Protein AF-A0A438E8F4-F1 (afdb_monomer)

Secondary structure (DSSP, 8-state):
----B----SS--TT--EEEEEETT-SSS-HHHHHHHHHHSTTEEEEEETT--TT-TTTHHHHHHHHHHHHHHHHHHTTS--

Radius of gyration: 13.85 Å; Cα contacts (8 Å, |Δi|>4): 105; chains: 1; bounding box: 43×29×30 Å

Mean predicted aligned error: 7.76 Å

Sequence (82 aa):
MMYMVRSPTVGMEPHMGVLTIHGSADEIIPVEDAVEFAKIIPNHKLHIIEGANHGYTSHQAELALVALNFIRTGLQEGKDKP

Nearest PDB structures (foldseek):
  2wtm-assembly1_B  TM=7.536E-01  e=4.657E-03  Butyrivibrio proteoclasticus
  3bdi-assembly1_A  TM=9.191E-01  e=1.722E-02  Thermoplasma acidophilum DSM 1728
  2wtm-assembly2_D  TM=7.533E-01  e=4.988E-03  Butyrivibrio proteoclasticus
  7ots-assembly1_A  TM=8.572E-01  e=2.987E-02  Homo sapiens
  7a7g-assembly1_B  TM=7.786E-01  e=2.703E-01  Homo sapiens

Organism: Vitis vinifera (NCBI:txid29760)

Solvent-accessible surface area (backbone atoms only — not comparable to full-atom values): 5060 Å² total; per-residue (Å²): 101,85,55,72,57,71,83,92,67,91,70,93,58,101,75,73,55,40,43,42,55,45,25,65,47,18,87,84,56,61,53,62,59,57,57,55,50,47,75,72,43,79,62,50,44,76,42,75,41,82,76,19,33,57,78,26,85,93,35,53,70,57,54,50,50,56,53,50,50,55,57,50,51,63,61,48,69,72,68,77,64,132

Foldseek 3Di:
DFPFDWDDDPDDDPQTATETEEECAAPPDHVVVLVVVQVVDPNYDYHYDYPQYPVSPVHVVVVVVVSVVSNVVSVVVVVPDD

pLDDT: mean 81.29, std 20.19, range [39.75, 98.25]

InterPro domains:
  IPR029058 Alpha/Beta hydrolase fold [G3DSA:3.40.50.1820] (11-73)
  IPR029058 Alpha/Beta hydrolase fold [SSF53474] (18-73)

Structure (mmCIF, N/CA/C/O backbone):
data_AF-A0A438E8F4-F1
#
_entry.id   AF-A0A438E8F4-F1
#
loop_
_atom_site.group_PDB
_atom_site.id
_atom_site.type_symbol
_atom_site.label_atom_id
_atom_site.label_alt_id
_atom_site.label_comp_id
_atom_site.label_asym_id
_atom_site.label_entity_id
_atom_site.label_seq_id
_atom_site.pdbx_PDB_ins_code
_atom_site.Cartn_x
_atom_site.Cartn_y
_atom_site.Cartn_z
_atom_site.occupancy
_atom_site.B_iso_or_equiv
_atom_site.auth_seq_id
_atom_site.auth_comp_id
_atom_site.auth_asym_id
_atom_site.auth_atom_id
_atom_site.pdbx_PDB_model_num
ATOM 1 N N . MET A 1 1 ? 6.113 4.897 -2.149 1.00 47.62 1 MET A N 1
ATOM 2 C CA . MET A 1 1 ? 5.667 6.174 -1.541 1.00 47.62 1 MET A CA 1
ATOM 3 C C . MET A 1 1 ? 4.400 5.869 -0.755 1.00 47.62 1 MET A C 1
ATOM 5 O O . MET A 1 1 ? 3.446 5.398 -1.361 1.00 47.62 1 MET A O 1
ATOM 9 N N . MET A 1 2 ? 4.386 6.057 0.569 1.00 46.97 2 MET A N 1
ATOM 10 C CA . MET A 1 2 ? 3.198 5.824 1.409 1.00 46.97 2 MET A CA 1
ATOM 11 C C . MET A 1 2 ? 2.194 6.964 1.176 1.00 46.97 2 MET A C 1
ATOM 13 O O . MET A 1 2 ? 2.353 8.057 1.720 1.00 46.97 2 MET A O 1
ATOM 17 N N . TYR A 1 3 ? 1.172 6.750 0.345 1.00 51.00 3 TYR A N 1
ATOM 18 C CA . TYR A 1 3 ? 0.094 7.728 0.180 1.00 51.00 3 TYR A CA 1
ATOM 19 C C . TYR A 1 3 ? -0.892 7.586 1.339 1.00 51.00 3 TYR A C 1
ATOM 21 O O . TYR A 1 3 ? -1.830 6.798 1.274 1.00 51.00 3 TYR A O 1
ATOM 29 N N . MET A 1 4 ? -0.682 8.352 2.410 1.00 51.28 4 MET A N 1
ATOM 30 C CA . MET A 1 4 ? -1.700 8.520 3.444 1.00 51.28 4 MET A CA 1
ATOM 31 C C . MET A 1 4 ? -2.735 9.528 2.943 1.00 51.28 4 MET A C 1
ATOM 33 O O . MET A 1 4 ? -2.506 10.739 2.975 1.00 51.28 4 MET A O 1
ATOM 37 N N . VAL A 1 5 ? -3.875 9.037 2.460 1.00 54.66 5 VAL A N 1
ATOM 38 C CA . VAL A 1 5 ? -4.986 9.908 2.065 1.00 54.66 5 VAL A CA 1
ATOM 39 C C . VAL A 1 5 ? -5.780 10.264 3.317 1.00 54.66 5 VAL A C 1
ATOM 41 O O . VAL A 1 5 ? -6.415 9.410 3.931 1.00 54.66 5 VAL A O 1
ATOM 44 N N . ARG A 1 6 ? -5.734 11.541 3.700 1.00 53.38 6 ARG A N 1
ATOM 45 C CA . ARG A 1 6 ? -6.647 12.141 4.680 1.00 53.38 6 ARG A CA 1
ATOM 46 C C . ARG A 1 6 ? -7.737 12.894 3.925 1.00 53.38 6 ARG A C 1
ATOM 48 O O . ARG A 1 6 ? -7.419 13.697 3.050 1.00 53.38 6 ARG A O 1
ATOM 55 N N . SER A 1 7 ? -9.003 12.674 4.269 1.00 44.47 7 SER A N 1
ATOM 56 C CA . SER A 1 7 ? -10.082 13.555 3.804 1.00 44.47 7 SER A CA 1
ATOM 57 C C . SER A 1 7 ? -9.953 14.929 4.483 1.00 44.47 7 SER A C 1
ATOM 59 O O . SER A 1 7 ? -9.721 14.979 5.691 1.00 44.47 7 SER A O 1
ATOM 61 N N . PRO A 1 8 ? -10.064 16.057 3.757 1.00 43.34 8 PRO A N 1
ATOM 62 C CA . PRO A 1 8 ? -9.958 17.382 4.352 1.00 43.34 8 PRO A CA 1
ATOM 63 C C . PRO A 1 8 ? -11.339 17.886 4.785 1.00 43.34 8 PRO A C 1
ATOM 65 O O . PRO A 1 8 ? -12.121 18.319 3.945 1.00 43.34 8 PRO A O 1
ATOM 68 N N . THR A 1 9 ? -11.628 17.906 6.087 1.00 47.00 9 THR A N 1
ATOM 69 C CA . THR A 1 9 ? -12.653 18.802 6.652 1.00 47.00 9 THR A CA 1
ATOM 70 C C . THR A 1 9 ? -12.216 19.328 8.016 1.00 47.00 9 THR A C 1
ATOM 72 O O . THR A 1 9 ? -11.633 18.615 8.829 1.00 47.00 9 THR A O 1
ATOM 75 N N . VAL A 1 10 ? -12.475 20.617 8.241 1.00 39.75 10 VAL A N 1
ATOM 76 C CA . VAL A 1 10 ? -12.247 21.325 9.504 1.00 39.75 10 VAL A CA 1
ATOM 77 C C . VAL A 1 10 ? -13.161 20.738 10.582 1.00 39.75 10 VAL A C 1
ATOM 79 O O . VAL A 1 10 ? -14.368 20.659 10.380 1.00 39.75 10 VAL A O 1
ATOM 82 N N . GLY A 1 11 ? -12.578 20.370 11.725 1.00 45.09 11 GLY A N 1
ATOM 83 C CA . GLY A 1 11 ? -13.276 19.755 12.857 1.00 45.09 11 GLY A CA 1
ATOM 84 C C . GLY A 1 11 ? -13.037 18.249 12.889 1.00 45.09 11 GLY A C 1
ATOM 85 O O . GLY A 1 11 ? -13.594 17.510 12.088 1.00 45.09 11 GLY A O 1
ATOM 86 N N . MET A 1 12 ? -12.162 17.803 13.793 1.00 44.31 12 MET A N 1
ATOM 87 C CA . MET A 1 12 ? -11.862 16.387 14.004 1.00 44.31 12 MET A CA 1
ATOM 88 C C . MET A 1 12 ? -13.120 15.661 14.490 1.00 44.31 12 MET A C 1
ATOM 90 O O . MET A 1 12 ? -13.428 15.684 15.680 1.00 44.31 12 MET A O 1
ATOM 94 N N . GLU A 1 13 ? -13.843 15.027 13.575 1.00 46.12 13 GLU A N 1
ATOM 95 C CA . GLU A 1 13 ? -14.856 14.043 13.920 1.00 46.12 13 GLU A CA 1
ATOM 96 C C . GLU A 1 13 ? -14.245 12.620 13.922 1.00 46.12 13 GLU A C 1
ATOM 98 O O . GLU A 1 13 ? -13.401 12.308 13.077 1.00 46.12 13 GLU A O 1
ATOM 103 N N . PRO A 1 14 ? -14.654 11.742 14.859 1.00 47.97 14 PRO A N 1
ATOM 104 C CA . PRO A 1 14 ? -14.054 10.422 15.118 1.00 47.97 14 PRO A CA 1
ATOM 105 C C . PRO A 1 14 ? -14.153 9.376 13.986 1.00 47.97 14 PRO A C 1
ATOM 107 O O . PRO 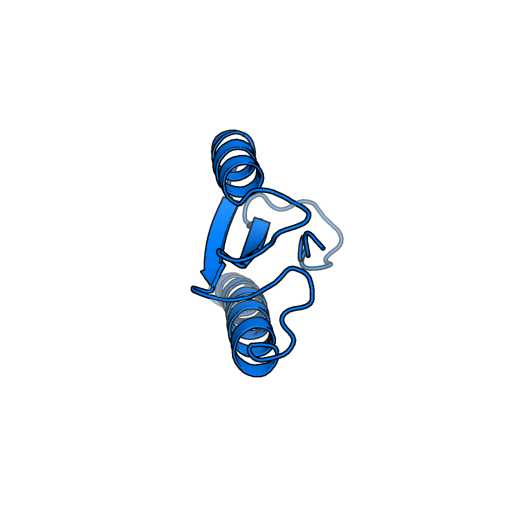A 1 14 ? -13.699 8.246 14.162 1.00 47.97 14 PRO A O 1
ATOM 110 N N . HIS A 1 15 ? -14.701 9.733 12.825 1.00 53.31 15 HIS A N 1
ATOM 111 C CA . HIS A 1 15 ? -15.033 8.825 11.718 1.00 53.31 15 HIS A CA 1
ATOM 112 C C . HIS A 1 15 ? -14.192 9.041 10.450 1.00 53.31 15 HIS A C 1
ATOM 114 O O . HIS A 1 15 ? -14.447 8.423 9.421 1.00 53.31 15 HIS A O 1
ATOM 120 N N . MET A 1 16 ? -13.135 9.855 10.505 1.00 65.56 16 MET A N 1
ATOM 121 C CA . MET A 1 16 ? -12.143 9.885 9.425 1.00 65.56 16 MET A CA 1
ATOM 122 C C . MET A 1 16 ? -11.187 8.694 9.524 1.00 65.56 16 MET A C 1
ATOM 124 O O . MET A 1 16 ? -10.224 8.719 10.290 1.00 65.56 16 MET A O 1
ATOM 128 N N . GLY A 1 17 ? -11.451 7.650 8.738 1.00 83.44 17 GLY A N 1
ATOM 129 C CA . GLY A 1 17 ? -10.533 6.523 8.592 1.00 83.44 17 GLY A CA 1
ATOM 130 C C . GLY A 1 17 ? -9.214 6.921 7.921 1.00 83.44 17 GLY A C 1
ATOM 131 O O . GLY A 1 17 ? -9.135 7.911 7.190 1.00 83.44 17 GLY A O 1
ATOM 132 N N . VAL A 1 18 ? -8.174 6.118 8.131 1.00 89.88 18 VAL A N 1
ATOM 133 C CA . VAL A 1 18 ? -6.889 6.220 7.426 1.00 89.88 18 VAL A CA 1
ATOM 134 C C . VAL A 1 18 ? -6.777 5.060 6.446 1.00 89.88 18 VAL A C 1
ATOM 136 O O . VAL A 1 18 ? -7.035 3.923 6.820 1.00 89.88 18 VAL 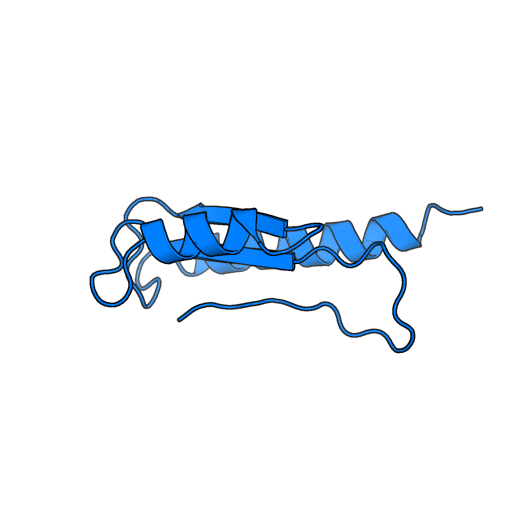A O 1
ATOM 139 N N . LEU A 1 19 ? -6.363 5.328 5.208 1.00 93.31 19 LEU A N 1
ATOM 140 C CA . LEU A 1 19 ? -6.028 4.290 4.234 1.00 93.31 19 LEU A CA 1
ATOM 141 C C . LEU A 1 19 ? -4.533 4.326 3.920 1.00 93.31 19 LEU A C 1
ATOM 143 O O . LEU A 1 19 ? -4.001 5.373 3.546 1.00 93.31 19 LEU A O 1
ATOM 147 N N . THR A 1 20 ? -3.896 3.161 3.999 1.00 95.31 20 THR A N 1
ATOM 148 C CA . THR A 1 20 ? -2.600 2.893 3.372 1.00 95.31 20 THR A CA 1
ATOM 149 C C . THR A 1 20 ? -2.812 1.981 2.175 1.00 95.31 20 THR A C 1
ATOM 151 O O . THR A 1 20 ? -3.424 0.924 2.307 1.00 95.31 20 THR A O 1
ATOM 154 N N . ILE A 1 21 ? -2.273 2.377 1.024 1.00 97.00 21 ILE A N 1
ATOM 155 C CA . ILE A 1 21 ? -2.127 1.512 -0.147 1.00 97.00 21 ILE A CA 1
ATOM 156 C C . ILE A 1 21 ? -0.634 1.211 -0.289 1.00 97.00 21 ILE A C 1
ATOM 158 O O . ILE A 1 21 ? 0.162 2.154 -0.284 1.00 97.00 21 ILE A O 1
ATOM 162 N N . HIS A 1 22 ? -0.266 -0.069 -0.368 1.00 97.62 22 HIS A N 1
ATOM 163 C CA . HIS A 1 22 ? 1.122 -0.523 -0.521 1.00 97.62 22 HIS A CA 1
ATOM 164 C C . HIS A 1 22 ? 1.241 -1.524 -1.671 1.00 97.62 22 HIS A C 1
ATOM 166 O O . HIS A 1 22 ? 0.299 -2.269 -1.929 1.00 97.62 22 HIS A O 1
ATOM 172 N N . GLY A 1 23 ? 2.377 -1.558 -2.363 1.00 97.75 23 GLY A N 1
ATOM 173 C CA . GLY A 1 23 ? 2.651 -2.570 -3.385 1.00 97.75 23 GLY A CA 1
ATOM 174 C C . GLY A 1 23 ? 3.460 -3.732 -2.815 1.00 97.75 23 GLY A C 1
ATOM 175 O O . GLY A 1 23 ? 4.463 -3.495 -2.147 1.00 97.75 23 GLY A O 1
ATOM 176 N N . SER A 1 24 ? 3.056 -4.984 -3.053 1.00 98.12 24 SER A N 1
ATOM 177 C CA . SER A 1 24 ? 3.774 -6.139 -2.476 1.00 98.12 24 SER A CA 1
ATOM 178 C C . SER A 1 24 ? 5.148 -6.403 -3.102 1.00 98.12 24 SER A C 1
ATOM 180 O O . SER A 1 24 ? 5.966 -7.091 -2.502 1.00 98.12 24 SER A O 1
ATOM 182 N N . ALA A 1 25 ? 5.427 -5.822 -4.272 1.00 97.44 25 ALA A N 1
ATOM 183 C CA . ALA A 1 25 ? 6.727 -5.864 -4.940 1.00 97.44 25 ALA A CA 1
ATOM 184 C C . ALA A 1 25 ? 7.494 -4.534 -4.794 1.00 97.44 25 ALA A C 1
ATOM 186 O O . ALA A 1 25 ? 8.292 -4.162 -5.656 1.00 97.44 25 ALA A O 1
ATOM 187 N N . ASP A 1 26 ? 7.218 -3.761 -3.739 1.00 97.25 26 ASP A N 1
ATOM 188 C CA . ASP A 1 26 ? 8.008 -2.582 -3.395 1.00 97.25 26 ASP A CA 1
ATOM 189 C C . ASP A 1 26 ? 9.399 -3.009 -2.896 1.00 97.25 26 ASP A C 1
ATOM 191 O O . ASP A 1 26 ? 9.571 -3.491 -1.781 1.00 97.25 26 ASP A O 1
ATOM 195 N N . GLU A 1 27 ? 10.404 -2.837 -3.752 1.00 95.19 27 GLU A N 1
ATOM 196 C CA . GLU A 1 27 ? 11.801 -3.178 -3.456 1.00 95.19 27 GLU A CA 1
ATOM 197 C C . GLU A 1 27 ? 12.514 -2.122 -2.591 1.00 95.19 27 GLU A C 1
ATOM 199 O O . GLU A 1 27 ? 13.645 -2.339 -2.1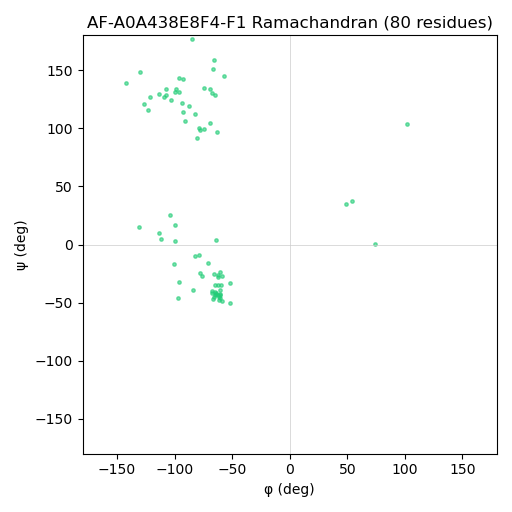58 1.00 95.19 27 GLU A O 1
ATOM 204 N N . ILE A 1 28 ? 11.886 -0.962 -2.364 1.00 96.56 28 ILE A N 1
ATOM 205 C CA . ILE A 1 28 ? 12.470 0.151 -1.605 1.00 96.56 28 ILE A CA 1
ATOM 206 C C . ILE A 1 28 ? 11.985 0.111 -0.158 1.00 96.56 28 ILE A C 1
ATOM 208 O O . ILE A 1 28 ? 12.790 0.283 0.756 1.00 96.56 28 ILE A O 1
ATOM 212 N N . ILE A 1 29 ? 10.680 -0.090 0.045 1.00 94.19 29 ILE A N 1
ATOM 213 C CA . ILE A 1 29 ? 10.046 -0.146 1.365 1.00 94.19 29 ILE A CA 1
ATOM 214 C C . ILE A 1 29 ? 9.316 -1.488 1.519 1.00 94.19 29 ILE A C 1
ATOM 216 O O . ILE A 1 29 ? 8.333 -1.712 0.804 1.00 94.19 29 ILE A O 1
ATOM 220 N N . PRO A 1 30 ? 9.740 -2.351 2.461 1.00 95.31 30 PRO A N 1
ATOM 221 C CA . PRO A 1 30 ? 9.106 -3.644 2.694 1.00 95.31 30 PRO A CA 1
ATOM 222 C C . PRO A 1 30 ? 7.611 -3.515 3.006 1.00 95.31 30 PRO A C 1
ATOM 224 O O . PRO A 1 30 ? 7.169 -2.566 3.659 1.00 95.31 30 PRO A O 1
ATOM 227 N N . VAL A 1 31 ? 6.811 -4.485 2.558 1.00 95.81 31 VAL A N 1
ATOM 228 C CA . VAL A 1 31 ? 5.357 -4.494 2.803 1.00 95.81 31 VAL A CA 1
ATOM 229 C C . VAL A 1 31 ? 5.026 -4.666 4.288 1.00 95.81 31 VAL A C 1
ATOM 231 O O . VAL A 1 31 ? 3.989 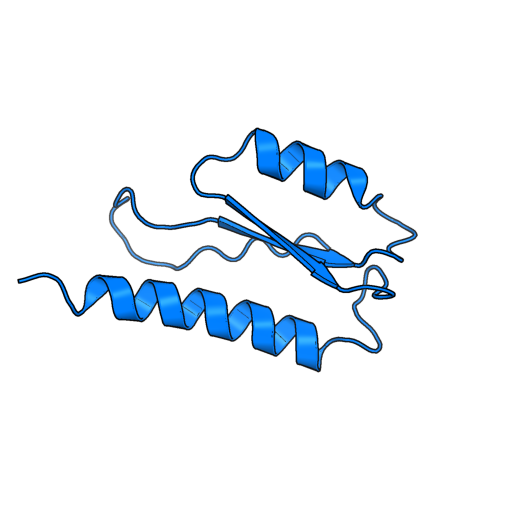-4.202 4.763 1.00 95.81 31 VAL A O 1
ATOM 234 N N . GLU A 1 32 ? 5.935 -5.277 5.043 1.00 96.88 32 GLU A N 1
ATOM 235 C CA . GLU A 1 32 ? 5.833 -5.492 6.481 1.00 96.88 32 GLU A CA 1
ATOM 236 C C . GLU A 1 32 ? 5.719 -4.169 7.246 1.00 96.88 32 GLU A C 1
ATOM 238 O O . GLU A 1 32 ? 4.952 -4.093 8.204 1.00 96.88 32 GLU A O 1
ATOM 243 N N . A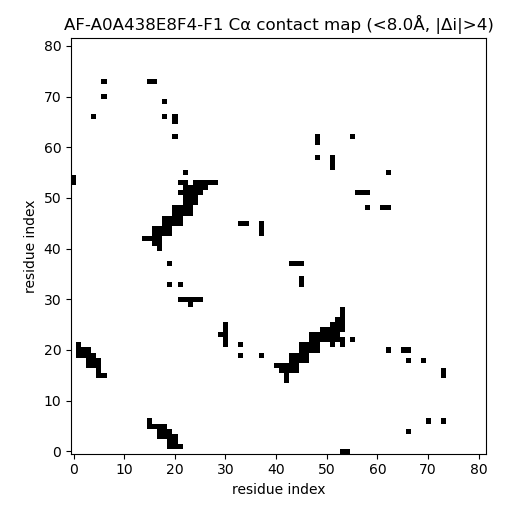SP A 1 33 ? 6.379 -3.101 6.785 1.00 94.94 33 ASP A N 1
ATOM 244 C CA . ASP A 1 33 ? 6.262 -1.776 7.403 1.00 94.94 33 ASP A CA 1
ATOM 245 C C . ASP A 1 33 ? 4.810 -1.279 7.346 1.00 94.94 33 ASP A C 1
ATOM 247 O O . ASP A 1 33 ? 4.267 -0.783 8.337 1.00 94.94 33 ASP A O 1
ATOM 251 N N . ALA A 1 34 ? 4.132 -1.470 6.209 1.00 95.25 34 ALA A N 1
ATOM 252 C CA . ALA A 1 34 ? 2.725 -1.106 6.052 1.00 95.25 34 ALA A CA 1
ATOM 253 C C . ALA A 1 34 ? 1.808 -1.933 6.972 1.00 95.25 34 ALA A C 1
ATOM 255 O O . ALA A 1 34 ? 0.825 -1.403 7.502 1.00 95.25 34 ALA A O 1
ATOM 256 N N . VAL A 1 35 ? 2.149 -3.206 7.203 1.00 95.75 35 VAL A N 1
ATOM 257 C CA . VAL A 1 35 ? 1.445 -4.091 8.144 1.00 95.75 35 VAL A CA 1
ATOM 258 C C . VAL A 1 35 ? 1.635 -3.627 9.589 1.00 95.75 35 VAL A C 1
ATOM 260 O O . VAL A 1 35 ? 0.664 -3.603 10.346 1.00 95.75 35 VAL A O 1
ATOM 263 N N . GL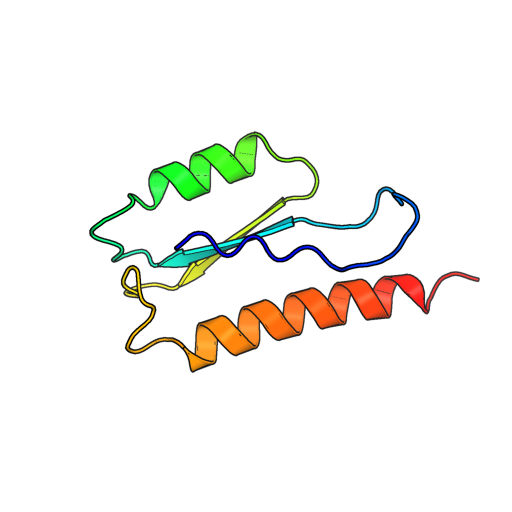U A 1 36 ? 2.840 -3.213 9.984 1.00 96.00 36 GLU A N 1
ATOM 264 C CA . GLU A 1 36 ? 3.084 -2.687 11.332 1.00 96.00 36 GLU A CA 1
ATOM 265 C C . GLU A 1 36 ? 2.372 -1.348 11.564 1.00 96.00 36 GLU A C 1
ATOM 267 O O . GLU A 1 36 ? 1.751 -1.155 12.611 1.00 96.00 36 GLU A O 1
ATOM 272 N N . PHE A 1 37 ? 2.347 -0.447 10.574 1.00 89.75 37 PHE A N 1
ATOM 273 C CA . PHE A 1 37 ? 1.586 0.803 10.687 1.00 89.75 37 PHE A CA 1
ATOM 274 C C . PHE A 1 37 ? 0.087 0.566 10.892 1.00 89.75 37 PHE A C 1
ATOM 276 O O . PHE A 1 37 ? -0.538 1.255 11.705 1.00 89.75 37 PHE A O 1
ATOM 283 N N . ALA A 1 38 ? -0.484 -0.428 10.208 1.00 92.06 38 ALA A N 1
ATOM 284 C CA . ALA A 1 38 ? -1.902 -0.756 10.322 1.00 92.06 38 ALA A CA 1
ATOM 285 C C . ALA A 1 38 ? -2.312 -1.198 11.737 1.00 92.06 38 ALA A C 1
ATOM 287 O O . ALA A 1 38 ? -3.459 -1.009 12.135 1.00 92.06 38 ALA A O 1
ATOM 288 N N . LYS A 1 39 ? -1.379 -1.750 12.522 1.00 93.38 39 LYS A N 1
ATOM 289 C CA . LYS A 1 39 ? -1.629 -2.161 13.913 1.00 93.38 39 LYS A CA 1
ATOM 290 C C . LYS A 1 39 ? -1.668 -0.985 14.888 1.00 93.38 39 LYS A C 1
ATOM 292 O O . LYS A 1 39 ? -2.281 -1.093 15.945 1.00 93.38 39 LYS A O 1
ATOM 297 N N . ILE A 1 40 ? -0.975 0.107 14.566 1.00 93.12 40 ILE A N 1
ATOM 298 C CA . ILE A 1 40 ? -0.747 1.231 15.488 1.00 93.12 40 ILE A CA 1
ATOM 299 C C . ILE A 1 40 ? -1.773 2.347 15.261 1.00 93.12 40 ILE A C 1
ATOM 301 O O . ILE A 1 40 ? -2.148 3.049 16.201 1.00 93.12 40 ILE A O 1
ATOM 305 N N . ILE A 1 41 ? -2.226 2.531 14.019 1.00 86.25 41 ILE A N 1
ATOM 306 C CA . ILE A 1 41 ? -3.125 3.625 13.651 1.00 86.25 41 ILE A CA 1
ATOM 307 C C . ILE A 1 41 ? -4.586 3.191 13.882 1.00 86.25 41 ILE A C 1
ATOM 309 O O . ILE A 1 41 ? -5.051 2.249 13.241 1.00 86.25 41 ILE A O 1
ATOM 313 N N . PRO A 1 42 ? -5.350 3.868 14.759 1.00 86.00 42 PRO A N 1
ATOM 314 C CA . PRO A 1 42 ? -6.770 3.574 14.930 1.00 86.00 42 PRO A CA 1
ATOM 315 C C . PRO A 1 42 ? -7.559 3.941 13.666 1.00 86.00 42 PRO A C 1
ATOM 317 O O . PRO A 1 42 ? -7.198 4.875 12.949 1.00 86.00 42 PRO A O 1
ATOM 320 N N . ASN A 1 43 ? -8.663 3.230 13.414 1.00 85.50 43 ASN A N 1
ATOM 321 C CA . ASN A 1 43 ? -9.515 3.421 12.231 1.00 85.50 43 ASN A CA 1
ATOM 322 C C . ASN A 1 43 ? -8.733 3.327 10.906 1.00 85.50 43 ASN A C 1
ATOM 324 O O . ASN A 1 43 ? -8.988 4.073 9.960 1.00 85.50 43 ASN A O 1
ATOM 328 N N . HIS A 1 44 ? -7.755 2.421 10.849 1.00 89.81 44 HIS A N 1
ATOM 329 C CA . HIS A 1 44 ? -6.902 2.211 9.686 1.00 89.81 44 HIS A CA 1
ATOM 330 C C . HIS A 1 44 ? -7.399 1.069 8.800 1.00 89.81 44 HIS A C 1
ATOM 332 O O . HIS A 1 44 ? -7.883 0.041 9.274 1.00 89.81 44 HIS A O 1
ATOM 338 N N . LYS A 1 45 ? -7.243 1.255 7.492 1.00 92.19 45 LYS A N 1
ATOM 339 C CA . LYS A 1 45 ? -7.393 0.230 6.472 1.00 92.19 45 LYS A CA 1
ATOM 340 C C . LYS A 1 45 ? -6.083 0.114 5.703 1.00 92.19 45 LYS A C 1
ATOM 342 O O . LYS A 1 45 ? -5.587 1.095 5.152 1.00 92.19 45 LYS A O 1
ATOM 347 N N . LEU A 1 46 ? -5.560 -1.101 5.614 1.00 95.25 46 LEU A N 1
ATOM 348 C CA . LEU A 1 46 ? -4.453 -1.444 4.732 1.00 95.25 46 LEU A CA 1
ATOM 349 C C . LEU A 1 46 ? -5.000 -2.102 3.464 1.00 95.25 46 LEU A C 1
ATOM 351 O O . LEU A 1 46 ? -5.854 -2.986 3.535 1.00 95.25 46 LEU A O 1
ATOM 355 N N . HIS A 1 47 ? -4.502 -1.678 2.309 1.00 96.94 47 HIS A N 1
ATOM 356 C CA . HIS A 1 47 ? -4.750 -2.319 1.028 1.00 96.94 47 HIS A CA 1
ATOM 357 C C . HIS A 1 47 ? -3.414 -2.615 0.348 1.00 96.94 47 HIS A C 1
ATOM 359 O O . HIS A 1 47 ? -2.629 -1.702 0.105 1.00 96.94 47 HIS A O 1
ATOM 365 N N . ILE A 1 48 ? -3.155 -3.887 0.056 1.00 97.81 48 ILE A N 1
ATOM 366 C CA . ILE A 1 48 ? -1.944 -4.321 -0.639 1.00 97.81 48 ILE A CA 1
ATOM 367 C C . ILE A 1 48 ? -2.327 -4.624 -2.086 1.00 97.81 48 ILE A C 1
ATOM 369 O O . ILE A 1 48 ? -3.244 -5.406 -2.323 1.00 97.81 48 ILE A O 1
ATOM 373 N N . ILE A 1 49 ? -1.645 -3.980 -3.032 1.00 98.00 49 ILE A N 1
ATOM 374 C CA . ILE A 1 49 ? -1.762 -4.275 -4.459 1.00 98.00 49 ILE A CA 1
ATOM 375 C C . ILE A 1 49 ? -0.677 -5.286 -4.812 1.00 98.00 49 ILE A C 1
ATOM 377 O O . ILE A 1 49 ? 0.522 -4.986 -4.742 1.00 98.00 49 ILE A O 1
ATOM 381 N N . GLU A 1 50 ? -1.103 -6.488 -5.183 1.00 98.25 50 GLU A N 1
ATOM 382 C CA . GLU A 1 50 ? -0.182 -7.581 -5.460 1.00 98.25 50 GLU A CA 1
ATOM 383 C C . GLU A 1 50 ? 0.661 -7.323 -6.711 1.00 98.25 50 GLU A C 1
ATOM 385 O O . GLU A 1 50 ? 0.146 -6.958 -7.763 1.00 98.25 50 GLU A O 1
ATOM 390 N N . GLY A 1 51 ? 1.979 -7.504 -6.600 1.00 97.69 51 GLY A N 1
ATOM 391 C CA . GLY A 1 51 ? 2.922 -7.281 -7.697 1.00 97.69 51 GLY A CA 1
ATOM 392 C C . GLY A 1 51 ? 3.193 -5.807 -8.024 1.00 97.69 51 GLY A C 1
ATOM 393 O O . GLY A 1 51 ? 3.983 -5.520 -8.928 1.00 97.69 51 GLY A O 1
ATOM 394 N N . ALA A 1 52 ? 2.584 -4.853 -7.312 1.00 97.94 52 ALA A N 1
ATOM 395 C CA . ALA A 1 52 ? 2.892 -3.441 -7.501 1.00 97.94 52 ALA A CA 1
ATOM 396 C C . ALA A 1 52 ? 4.247 -3.076 -6.892 1.00 97.94 52 ALA A C 1
ATOM 398 O O . ALA A 1 52 ? 4.559 -3.437 -5.760 1.00 97.94 52 ALA A O 1
ATOM 399 N N . ASN A 1 53 ? 5.032 -2.316 -7.652 1.00 96.88 53 ASN A N 1
ATOM 400 C CA . ASN A 1 53 ? 6.289 -1.736 -7.197 1.00 96.88 53 ASN A CA 1
ATOM 401 C C . ASN A 1 53 ? 6.062 -0.403 -6.462 1.00 96.88 53 ASN A C 1
ATOM 403 O O . ASN A 1 53 ? 4.953 0.135 -6.439 1.00 96.88 53 ASN A O 1
ATOM 407 N N . HIS A 1 54 ? 7.142 0.189 -5.945 1.00 95.56 54 HIS A N 1
ATOM 408 C CA . HIS A 1 54 ? 7.111 1.460 -5.207 1.00 95.56 54 HIS A CA 1
ATOM 409 C C . HIS A 1 54 ? 6.393 2.612 -5.933 1.00 95.56 54 HIS A C 1
ATOM 411 O O . HIS A 1 54 ? 5.824 3.509 -5.300 1.00 95.56 54 HIS A O 1
ATOM 417 N N . GLY A 1 55 ? 6.485 2.619 -7.268 1.00 95.62 55 GLY A N 1
ATOM 418 C CA . GLY A 1 55 ? 5.928 3.645 -8.149 1.00 95.62 55 GLY A CA 1
ATOM 419 C C . GLY A 1 55 ? 4.596 3.270 -8.797 1.00 95.62 55 GLY A C 1
ATOM 420 O O . GLY A 1 55 ? 4.107 4.036 -9.626 1.00 95.62 55 GLY A O 1
ATOM 421 N N . TYR A 1 56 ? 4.027 2.107 -8.467 1.00 96.81 56 TYR A N 1
ATOM 422 C CA . TYR A 1 56 ? 2.802 1.570 -9.063 1.00 96.81 56 TYR A CA 1
ATOM 423 C C . TYR A 1 56 ? 2.796 1.605 -10.602 1.00 96.81 56 TYR A C 1
ATOM 425 O O . TYR A 1 56 ? 1.752 1.834 -11.202 1.00 96.81 56 TYR A O 1
ATOM 433 N N . THR A 1 57 ? 3.941 1.396 -11.267 1.00 95.62 57 THR A N 1
ATOM 434 C CA . THR A 1 57 ? 4.135 1.711 -12.703 1.00 95.62 57 THR A CA 1
ATOM 435 C C . THR A 1 57 ? 3.174 0.978 -13.647 1.00 95.62 57 THR A C 1
ATOM 437 O O . THR A 1 57 ? 2.865 1.500 -14.717 1.00 95.62 57 THR A O 1
ATOM 440 N N . SER A 1 58 ? 2.696 -0.198 -13.243 1.00 97.06 58 SER A N 1
ATOM 441 C CA . SER A 1 58 ? 1.705 -1.001 -13.979 1.00 97.06 58 SER A CA 1
ATOM 442 C C . SER A 1 58 ? 0.344 -1.078 -13.274 1.00 97.06 58 SER A C 1
ATOM 444 O O . SER A 1 58 ? -0.538 -1.798 -13.728 1.00 97.06 58 SER A O 1
ATOM 446 N N . HIS A 1 59 ? 0.173 -0.360 -12.160 1.00 97.94 59 HIS A N 1
ATOM 447 C CA . HIS A 1 59 ? -0.956 -0.503 -11.233 1.0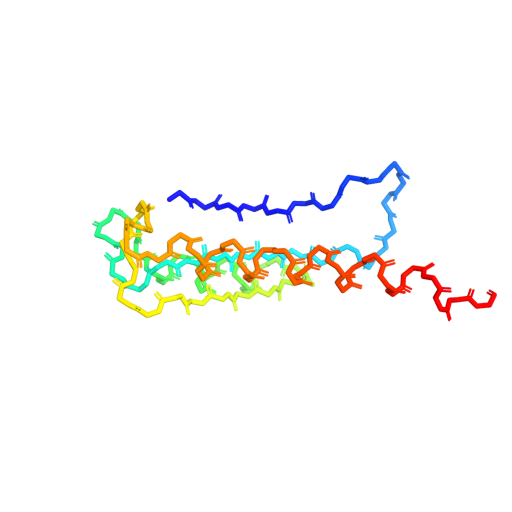0 97.94 59 HIS A CA 1
ATOM 448 C C . HIS A 1 59 ? -1.610 0.843 -10.873 1.00 97.94 59 HIS A C 1
ATOM 450 O O . HIS A 1 59 ? -2.388 0.925 -9.925 1.00 97.94 59 HIS A O 1
ATOM 456 N N . GLN A 1 60 ? -1.336 1.925 -11.615 1.00 96.56 60 GLN A N 1
ATOM 457 C CA . GLN A 1 60 ? -1.869 3.257 -11.296 1.00 96.56 60 GLN A CA 1
ATOM 458 C C . GLN A 1 60 ? -3.399 3.304 -11.356 1.00 96.56 60 GLN A C 1
ATOM 460 O O . GLN A 1 60 ? -4.020 4.021 -10.575 1.00 96.56 60 GLN A O 1
ATOM 465 N N . ALA A 1 61 ? -4.014 2.551 -12.274 1.00 97.56 61 ALA A N 1
ATOM 466 C CA . ALA A 1 61 ? -5.469 2.486 -12.39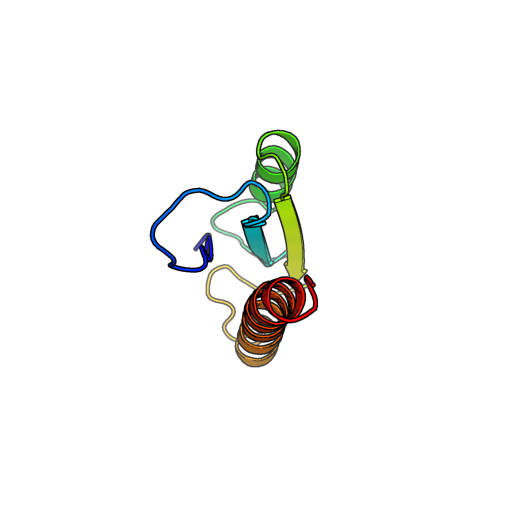1 1.00 97.56 61 ALA A CA 1
ATOM 467 C C . ALA A 1 61 ? -6.107 1.855 -11.143 1.00 97.56 61 ALA A C 1
ATOM 469 O O . ALA A 1 61 ? -7.091 2.377 -10.621 1.00 97.56 61 ALA A O 1
ATOM 470 N N . GLU A 1 62 ? -5.515 0.773 -10.635 1.00 97.81 62 GLU A N 1
ATOM 471 C CA . GLU A 1 62 ? -5.953 0.112 -9.406 1.00 97.81 62 GLU A CA 1
ATOM 472 C C . GLU A 1 62 ? -5.728 1.007 -8.186 1.00 97.81 62 GLU A C 1
ATOM 474 O O . GLU A 1 62 ? -6.665 1.246 -7.424 1.00 97.81 62 GLU A O 1
ATOM 479 N N . LEU A 1 63 ? -4.538 1.610 -8.068 1.00 96.81 63 LEU A N 1
ATOM 480 C CA . LEU A 1 63 ? -4.228 2.605 -7.039 1.00 96.81 63 LEU A CA 1
ATOM 481 C C . LEU A 1 63 ? -5.281 3.725 -7.010 1.00 96.81 63 LEU A C 1
ATOM 483 O O . LEU A 1 63 ? -5.824 4.048 -5.951 1.00 96.81 63 LEU A O 1
ATOM 487 N N . ALA A 1 64 ? -5.593 4.305 -8.174 1.00 96.25 64 ALA A N 1
ATOM 488 C CA . ALA A 1 64 ? -6.566 5.384 -8.296 1.00 96.25 64 ALA A CA 1
ATOM 489 C C . ALA A 1 64 ? -7.979 4.932 -7.905 1.00 96.25 64 ALA A C 1
ATOM 491 O O . ALA A 1 64 ? -8.687 5.664 -7.212 1.00 96.25 64 ALA A O 1
ATOM 492 N N . LEU A 1 65 ? -8.390 3.730 -8.315 1.00 96.69 65 LEU A N 1
ATOM 493 C CA . LEU A 1 65 ? -9.704 3.179 -7.996 1.00 96.69 65 LEU A CA 1
ATOM 494 C C . LEU A 1 65 ? -9.862 2.921 -6.493 1.00 96.69 65 LEU A C 1
ATOM 496 O O . LEU A 1 65 ? -10.876 3.307 -5.909 1.00 96.69 65 LEU A O 1
ATOM 500 N N . VAL A 1 66 ? -8.853 2.326 -5.854 1.00 95.06 66 VAL A N 1
ATOM 501 C CA . VAL A 1 66 ? -8.846 2.065 -4.409 1.00 95.06 66 VAL A CA 1
ATOM 502 C C . VAL A 1 66 ? -8.919 3.379 -3.629 1.00 95.06 66 VAL A C 1
ATOM 504 O O . VAL A 1 66 ? -9.769 3.522 -2.745 1.00 95.06 66 VAL A O 1
ATOM 507 N N . ALA A 1 67 ? -8.097 4.367 -3.997 1.00 93.31 67 ALA A N 1
ATOM 508 C CA . ALA A 1 67 ? -8.107 5.684 -3.364 1.00 93.31 67 ALA A CA 1
ATOM 509 C C . ALA A 1 67 ? -9.457 6.402 -3.542 1.00 93.31 67 ALA A C 1
ATOM 511 O O . ALA A 1 67 ? -10.017 6.932 -2.581 1.00 93.31 67 ALA A O 1
ATOM 512 N N . LEU A 1 68 ? -10.018 6.388 -4.755 1.00 92.81 68 LEU A N 1
ATOM 513 C CA . LEU A 1 68 ? -11.288 7.047 -5.054 1.00 92.81 68 LEU A CA 1
ATOM 514 C C . LEU A 1 68 ? -12.461 6.411 -4.300 1.00 92.81 68 LEU A C 1
ATOM 516 O O . LEU A 1 68 ? -13.325 7.129 -3.796 1.00 92.81 68 LEU A O 1
ATOM 520 N N . ASN A 1 69 ? -12.494 5.080 -4.211 1.00 90.69 69 ASN A N 1
ATOM 521 C CA . ASN A 1 69 ? -13.533 4.368 -3.473 1.00 90.69 69 ASN A CA 1
ATOM 522 C C . ASN A 1 69 ? -13.500 4.723 -1.988 1.00 90.69 69 ASN A C 1
ATOM 524 O O . ASN A 1 69 ? -14.543 5.021 -1.414 1.00 90.69 69 ASN A O 1
ATOM 528 N N . PHE A 1 70 ? -12.310 4.776 -1.391 1.00 89.50 70 PHE A N 1
ATOM 529 C CA . PHE A 1 70 ? -12.156 5.155 0.010 1.00 89.50 70 PHE A CA 1
ATOM 530 C C . PHE A 1 70 ? -12.671 6.569 0.301 1.00 89.50 70 PHE A C 1
ATOM 532 O O . PHE A 1 70 ? -13.452 6.766 1.232 1.00 89.50 70 PHE A O 1
ATOM 539 N N . ILE A 1 71 ? -12.310 7.541 -0.542 1.00 86.88 71 ILE A N 1
ATOM 540 C CA . ILE A 1 71 ? -12.793 8.924 -0.417 1.00 86.88 71 ILE A CA 1
ATOM 541 C C . ILE A 1 71 ? -14.322 8.976 -0.545 1.00 86.88 71 ILE A C 1
ATOM 543 O O . ILE A 1 71 ? -14.990 9.661 0.228 1.00 86.88 71 ILE A O 1
ATOM 547 N N . ARG A 1 72 ? -14.897 8.246 -1.510 1.00 85.88 72 ARG A N 1
ATOM 548 C CA . ARG A 1 72 ? -16.350 8.222 -1.740 1.00 85.88 72 ARG A CA 1
ATOM 549 C C . ARG A 1 72 ? -17.124 7.632 -0.569 1.00 85.88 72 ARG A C 1
ATOM 551 O O . ARG A 1 72 ? -18.149 8.205 -0.214 1.00 85.88 72 ARG A O 1
ATOM 558 N N . THR A 1 73 ? -16.647 6.539 0.027 1.00 80.50 73 THR A N 1
ATOM 559 C CA . THR A 1 73 ? -17.284 5.936 1.207 1.00 80.50 73 THR A CA 1
ATOM 560 C C . THR A 1 73 ? -17.340 6.935 2.361 1.00 80.50 73 THR A C 1
ATOM 562 O O . THR A 1 73 ? -18.422 7.194 2.881 1.00 80.50 73 THR A O 1
ATOM 565 N N . GLY A 1 74 ? -16.225 7.608 2.672 1.00 72.31 74 GLY A N 1
ATOM 566 C CA . GLY A 1 74 ? -16.204 8.619 3.736 1.00 72.31 74 GLY A CA 1
ATOM 567 C C . GLY A 1 74 ? -17.119 9.826 3.477 1.00 72.31 74 GLY A C 1
ATOM 568 O O . GLY A 1 74 ? -17.625 10.432 4.415 1.00 72.31 74 GLY A O 1
ATOM 569 N N . LEU A 1 75 ? -17.381 10.174 2.210 1.00 69.81 75 LEU A N 1
ATOM 570 C CA . LEU A 1 75 ? -18.330 11.238 1.848 1.00 69.81 75 LEU A CA 1
ATOM 571 C C . LEU A 1 75 ? -19.805 10.809 1.942 1.00 69.81 75 LEU A C 1
ATOM 573 O O . LEU A 1 75 ? -20.673 11.674 2.055 1.00 69.81 75 LEU A O 1
ATOM 577 N N . GLN A 1 76 ? -20.102 9.512 1.832 1.00 62.88 76 GLN A N 1
ATOM 578 C CA . GLN A 1 76 ? -21.467 8.974 1.899 1.00 62.88 76 GLN A CA 1
ATOM 579 C C . GLN A 1 76 ? -21.911 8.755 3.346 1.00 62.88 76 GLN A C 1
ATOM 581 O O . GLN A 1 76 ? -23.023 9.134 3.699 1.00 62.88 76 GLN A O 1
ATOM 586 N N . GLU A 1 77 ? -21.016 8.275 4.209 1.00 57.91 77 GLU A N 1
ATOM 587 C CA . GLU A 1 77 ? -21.292 8.079 5.641 1.00 57.91 77 GLU A CA 1
ATOM 588 C C . GLU A 1 77 ? -21.664 9.387 6.372 1.00 57.91 77 GLU A C 1
ATOM 590 O O . GLU A 1 77 ? -22.378 9.361 7.371 1.00 57.91 77 GLU A O 1
ATOM 595 N N . GLY A 1 78 ? -21.256 10.549 5.848 1.00 55.53 78 GLY A N 1
ATOM 596 C CA . GLY A 1 78 ? -21.657 11.865 6.361 1.00 55.53 78 GLY A CA 1
ATOM 597 C C . GLY A 1 78 ? -23.026 12.377 5.887 1.00 55.53 78 GLY A C 1
ATOM 598 O O . GLY A 1 78 ? -23.487 13.395 6.398 1.00 55.53 78 GLY A O 1
ATOM 599 N N . LYS A 1 79 ? -23.674 11.726 4.907 1.00 53.22 79 LYS A N 1
ATOM 600 C CA . LYS A 1 79 ? -24.961 12.169 4.326 1.00 53.22 79 LYS A CA 1
ATOM 601 C C . LYS A 1 79 ? -26.186 11.425 4.858 1.00 53.22 79 LYS A C 1
ATOM 603 O O . LYS A 1 79 ? -27.288 11.941 4.712 1.00 53.22 79 LYS A O 1
ATOM 608 N N . ASP A 1 80 ? -25.989 10.273 5.493 1.00 52.19 80 ASP A N 1
ATOM 609 C CA . ASP A 1 80 ? -27.070 9.407 5.988 1.00 52.19 80 ASP A CA 1
ATOM 610 C C . ASP A 1 80 ? -27.337 9.558 7.498 1.00 52.19 80 ASP A C 1
ATOM 612 O O . ASP A 1 80 ? -27.988 8.715 8.118 1.00 52.19 80 ASP A O 1
ATOM 616 N N . LYS A 1 81 ? -26.849 10.639 8.119 1.00 43.66 81 LYS A N 1
ATOM 617 C CA . LYS A 1 81 ? -27.097 10.933 9.536 1.00 43.66 81 LYS A CA 1
ATOM 618 C C . LYS A 1 81 ? -28.327 11.859 9.666 1.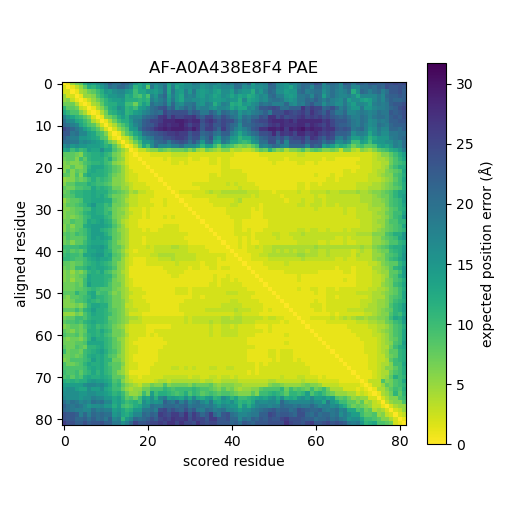00 43.66 81 LYS A C 1
ATOM 620 O O . LYS A 1 81 ? -28.299 12.922 9.045 1.00 43.66 81 LYS A O 1
ATOM 625 N N . PRO A 1 82 ? -29.393 11.468 10.399 1.00 52.03 82 PRO A N 1
ATOM 626 C CA . PRO A 1 82 ? -30.569 12.315 10.629 1.00 52.03 82 PRO A CA 1
ATOM 627 C C . PRO A 1 82 ? -30.259 13.554 11.479 1.00 52.03 82 PRO A C 1
ATOM 629 O O . PRO A 1 82 ? -29.283 13.513 12.266 1.00 52.03 82 PRO A O 1
#